Protein AF-A0A926GZ72-F1 (afdb_monomer)

Foldseek 3Di:
DVVLLVVVVPPPVPPDDDDDDDDDDDDDPDDPVLVVLVVVVVVVLVNQLSVQQPPVQLVVCVVVVVPVSNVVSSVVSNPDDCLVVCLVVQVVVVHHSDNNVVCVPDPVNVVVVVVCVVPPDPDDPPDPPD

pLDDT: mean 90.43, std 12.2, range [41.97, 98.69]

Secondary structure (DSSP, 8-state):
-HHHHHHHHS--SSSPPPPPP------SSS-HHHHHHHHHHHHHHHHHHHHT--HHHHHHHHHHT-HHHHHHHHHHHHHS--HHHHHHHHHHTTS-SSHHHHHHH-HHHHHHHHHHHHSPPP--------

Structu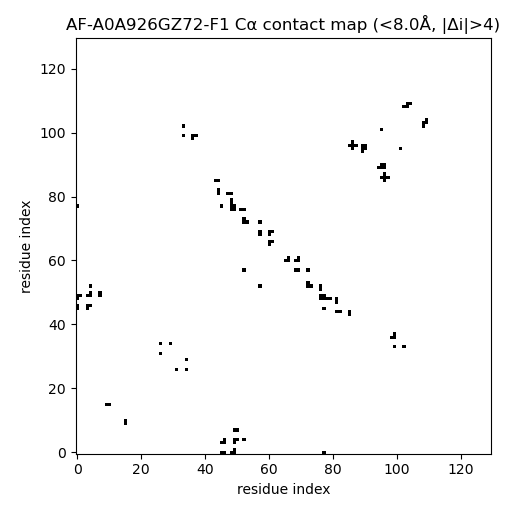re (mmCIF, N/CA/C/O backbone):
data_AF-A0A926GZ72-F1
#
_entry.id   AF-A0A926GZ72-F1
#
loop_
_atom_site.group_PDB
_atom_site.id
_atom_site.type_symbol
_atom_site.label_atom_id
_atom_site.label_alt_id
_atom_site.label_comp_id
_atom_site.label_asym_id
_atom_site.label_entity_id
_atom_site.label_seq_id
_atom_site.pdbx_PDB_ins_code
_atom_site.Cartn_x
_atom_site.Cartn_y
_atom_site.Cartn_z
_atom_site.occupancy
_atom_site.B_iso_or_equiv
_atom_site.auth_seq_id
_atom_site.auth_comp_id
_atom_site.auth_asym_id
_atom_site.auth_atom_id
_atom_site.pdbx_PDB_model_num
ATOM 1 N N . PHE A 1 1 ? -0.583 4.687 5.246 1.00 97.06 1 PHE A N 1
ATOM 2 C CA . PHE A 1 1 ? -1.390 3.844 6.151 1.00 97.06 1 PHE A CA 1
ATOM 3 C C . PHE A 1 1 ? -2.498 4.659 6.804 1.00 97.06 1 PHE A C 1
ATOM 5 O O . PHE A 1 1 ? -3.635 4.430 6.434 1.00 97.06 1 PHE A O 1
ATOM 12 N N . LEU A 1 2 ? -2.202 5.647 7.664 1.00 96.94 2 LEU A N 1
ATOM 13 C CA . LEU A 1 2 ? -3.239 6.418 8.380 1.00 96.94 2 LEU A CA 1
ATOM 14 C C . LEU A 1 2 ? -4.268 7.094 7.454 1.00 96.94 2 LEU A C 1
ATOM 16 O O . LEU A 1 2 ? -5.455 7.030 7.725 1.00 96.94 2 LEU A O 1
ATOM 20 N N . ILE A 1 3 ? -3.845 7.627 6.301 1.00 94.94 3 ILE A N 1
ATOM 21 C CA . ILE A 1 3 ? -4.784 8.139 5.284 1.00 94.94 3 ILE A CA 1
ATOM 22 C C . ILE A 1 3 ? -5.770 7.046 4.838 1.00 94.94 3 ILE A C 1
ATOM 24 O O . ILE A 1 3 ? -6.971 7.272 4.796 1.00 94.94 3 ILE A O 1
ATOM 28 N N . PHE A 1 4 ? -5.284 5.836 4.547 1.00 95.44 4 PHE A N 1
ATOM 29 C CA . PHE A 1 4 ? -6.152 4.714 4.183 1.00 95.44 4 PHE A CA 1
ATOM 30 C C . PHE A 1 4 ? -7.015 4.224 5.346 1.00 95.44 4 PHE A C 1
ATOM 32 O O . PHE A 1 4 ? -8.134 3.789 5.102 1.00 95.44 4 PHE A O 1
ATOM 39 N N . HIS A 1 5 ? -6.528 4.307 6.587 1.00 95.00 5 HIS A N 1
ATOM 40 C CA . HIS A 1 5 ? -7.335 4.013 7.769 1.00 95.00 5 HIS A CA 1
ATOM 41 C C . HIS A 1 5 ? -8.578 4.910 7.809 1.00 95.00 5 HIS A C 1
ATOM 43 O O . HIS A 1 5 ? -9.686 4.384 7.877 1.00 95.00 5 HIS A O 1
ATOM 49 N N . GLU A 1 6 ? -8.406 6.224 7.639 1.00 92.56 6 GLU A N 1
ATOM 50 C CA . GLU A 1 6 ? -9.527 7.170 7.592 1.00 92.56 6 GLU A CA 1
ATOM 51 C C . GLU A 1 6 ? -10.431 6.955 6.379 1.00 92.56 6 GLU A C 1
ATOM 53 O O . GLU A 1 6 ? -11.650 6.944 6.519 1.00 92.56 6 GLU A O 1
ATOM 58 N N . LEU A 1 7 ? -9.861 6.721 5.191 1.00 90.94 7 LEU A N 1
ATOM 59 C CA . LEU A 1 7 ? -10.657 6.453 3.989 1.00 90.94 7 LEU A CA 1
ATOM 60 C C . LEU A 1 7 ? -11.547 5.216 4.150 1.00 90.94 7 LEU A C 1
ATOM 62 O O . LEU A 1 7 ? -12.682 5.223 3.689 1.00 90.94 7 LEU A O 1
ATOM 66 N N . ILE A 1 8 ? -11.052 4.164 4.808 1.00 89.62 8 ILE A N 1
ATOM 67 C CA . ILE A 1 8 ? -11.845 2.961 5.080 1.00 89.62 8 ILE A CA 1
ATOM 68 C C . ILE A 1 8 ? -12.866 3.222 6.195 1.00 89.62 8 ILE A C 1
ATOM 70 O O . ILE A 1 8 ? -13.987 2.735 6.109 1.00 89.62 8 ILE A O 1
ATOM 74 N N . ASN A 1 9 ? -12.502 3.989 7.226 1.00 86.06 9 ASN A N 1
ATOM 75 C CA . ASN A 1 9 ? -13.393 4.320 8.339 1.00 86.06 9 ASN A CA 1
ATOM 76 C C . ASN A 1 9 ? -14.570 5.212 7.904 1.00 86.06 9 ASN A C 1
ATOM 78 O O . ASN A 1 9 ? -15.699 5.017 8.343 1.00 86.06 9 ASN A O 1
ATOM 82 N N . GLY A 1 10 ? -14.310 6.171 7.013 1.00 77.50 10 GLY A N 1
ATOM 83 C CA . GLY A 1 10 ? -15.318 7.070 6.456 1.00 77.50 10 GLY A CA 1
ATOM 84 C C . GLY A 1 10 ? -16.181 6.440 5.362 1.00 77.50 10 GLY A C 1
ATOM 85 O O . GLY A 1 10 ? -17.197 7.020 4.989 1.00 77.50 10 GLY A O 1
ATOM 86 N N . TYR A 1 11 ? -15.807 5.266 4.844 1.00 74.75 11 TYR A N 1
ATOM 87 C CA . TYR A 1 11 ? -16.583 4.564 3.828 1.00 74.75 11 TYR A CA 1
ATOM 88 C C . TYR A 1 11 ? -17.632 3.656 4.484 1.00 74.75 11 TYR A C 1
ATOM 90 O O . TYR A 1 11 ? -17.395 2.480 4.743 1.00 74.75 11 TYR A O 1
ATOM 98 N N . ASP A 1 12 ? -18.828 4.192 4.724 1.00 66.44 12 ASP A N 1
ATOM 99 C CA . ASP A 1 12 ? -19.982 3.424 5.219 1.00 66.44 12 ASP A CA 1
ATOM 100 C C . ASP A 1 12 ? -20.751 2.683 4.100 1.00 66.44 12 ASP A C 1
ATOM 102 O O . ASP A 1 12 ? -21.777 2.045 4.354 1.00 66.44 12 ASP A O 1
ATOM 106 N N . GLY A 1 13 ? -20.281 2.798 2.849 1.00 60.72 13 GLY A N 1
ATOM 107 C CA . GLY A 1 13 ? -20.906 2.238 1.647 1.00 60.72 13 GLY A CA 1
ATOM 108 C C . GLY A 1 13 ? -22.268 2.846 1.282 1.00 60.72 13 GLY A C 1
ATOM 109 O O . GLY A 1 13 ? -22.918 2.343 0.367 1.00 60.72 13 GLY A O 1
ATOM 110 N N . LYS A 1 14 ? -22.723 3.892 1.989 1.00 59.25 14 LYS A N 1
ATOM 111 C CA . LYS A 1 14 ? -24.084 4.450 1.878 1.00 59.25 14 LYS A CA 1
ATOM 112 C C . LYS A 1 14 ? -24.119 5.966 1.697 1.00 59.25 14 LYS A C 1
ATOM 114 O O . LYS A 1 14 ? -24.989 6.456 0.985 1.00 59.25 14 LYS A O 1
ATOM 119 N N . THR A 1 15 ? -23.218 6.701 2.340 1.00 58.19 15 THR A N 1
ATOM 120 C CA . THR A 1 15 ? -23.209 8.172 2.385 1.00 58.19 15 THR A CA 1
ATOM 121 C C . THR A 1 15 ? -21.915 8.783 1.855 1.00 58.19 15 THR A C 1
ATOM 123 O O . THR A 1 15 ? -21.919 9.934 1.418 1.00 58.19 15 THR A O 1
ATOM 126 N N . ALA A 1 16 ? -20.818 8.024 1.832 1.00 63.50 16 ALA A N 1
ATOM 127 C CA . ALA A 1 16 ? -19.545 8.506 1.312 1.00 63.50 16 ALA A CA 1
ATOM 128 C C . ALA A 1 16 ? -19.566 8.644 -0.221 1.00 63.50 16 ALA A C 1
ATOM 130 O O . ALA A 1 16 ? -19.829 7.682 -0.948 1.00 63.50 16 ALA A O 1
ATOM 131 N N . ALA A 1 17 ? -19.239 9.838 -0.723 1.00 69.69 17 ALA A N 1
ATOM 132 C CA . ALA A 1 17 ? -19.002 10.051 -2.147 1.00 69.69 17 ALA A CA 1
ATOM 133 C C . ALA A 1 17 ? -17.813 9.192 -2.631 1.00 69.69 17 ALA A C 1
ATOM 135 O O . ALA A 1 17 ? -16.861 8.982 -1.871 1.00 69.69 17 ALA A O 1
ATOM 136 N N . PRO A 1 18 ? -17.828 8.699 -3.884 1.00 76.75 18 PRO A N 1
ATOM 137 C CA . PRO A 1 18 ? -16.722 7.915 -4.418 1.00 76.75 18 PRO A CA 1
ATOM 138 C C . PRO A 1 18 ? -15.433 8.747 -4.433 1.00 76.75 18 PRO A C 1
ATOM 140 O O . PRO A 1 18 ? -15.350 9.783 -5.091 1.00 76.75 18 PRO A O 1
ATOM 143 N N . VAL A 1 19 ? -14.419 8.281 -3.701 1.00 85.25 19 VAL A N 1
ATOM 144 C CA . VAL A 1 19 ? -13.091 8.903 -3.662 1.00 85.25 19 VAL A CA 1
ATOM 145 C C . VAL A 1 19 ? -12.298 8.465 -4.891 1.00 85.25 19 VAL A C 1
ATOM 147 O O . VAL A 1 19 ? -12.154 7.271 -5.155 1.00 85.25 19 VAL A O 1
ATOM 150 N N . ALA A 1 20 ? -11.762 9.429 -5.639 1.00 89.12 20 ALA A N 1
ATOM 151 C CA . ALA A 1 20 ? -10.856 9.150 -6.746 1.00 89.12 20 ALA A CA 1
ATOM 152 C C . ALA A 1 20 ? -9.426 8.922 -6.230 1.00 89.12 20 ALA A C 1
ATOM 154 O O . ALA A 1 20 ? -8.879 9.754 -5.507 1.00 89.12 20 ALA A O 1
ATOM 155 N N . TYR A 1 21 ? -8.805 7.813 -6.637 1.00 90.25 21 TYR A N 1
ATOM 156 C CA . TYR A 1 21 ? -7.408 7.506 -6.326 1.00 90.25 21 TYR A CA 1
ATOM 157 C C . TYR A 1 21 ? -6.514 7.868 -7.513 1.00 90.25 21 TYR A C 1
ATOM 159 O O . TYR A 1 21 ? -6.694 7.337 -8.609 1.00 90.25 21 TYR A O 1
ATOM 167 N N . MET A 1 22 ? -5.542 8.756 -7.297 1.00 94.88 22 MET A N 1
ATOM 168 C CA . MET A 1 22 ? -4.604 9.213 -8.326 1.00 94.88 22 MET A CA 1
ATOM 169 C C . MET A 1 22 ? -3.173 9.230 -7.784 1.00 94.88 22 MET A C 1
ATOM 171 O O . MET A 1 22 ? -2.953 9.478 -6.598 1.00 94.88 22 MET A O 1
ATOM 175 N N . LEU A 1 23 ? -2.202 8.967 -8.661 1.00 94.88 23 LEU A N 1
ATOM 176 C CA . LEU A 1 23 ? -0.783 9.189 -8.393 1.00 94.88 23 LEU A CA 1
ATOM 177 C C . LEU A 1 23 ? -0.346 10.444 -9.143 1.00 94.88 23 LEU A C 1
ATOM 179 O O . LEU A 1 23 ? -0.360 10.459 -10.372 1.00 94.88 23 LEU A O 1
ATOM 183 N N . ASP A 1 24 ? 0.049 11.468 -8.395 1.00 95.50 24 ASP A N 1
ATOM 184 C CA . ASP A 1 24 ? 0.631 12.695 -8.930 1.00 95.50 24 ASP A CA 1
ATOM 185 C C . ASP A 1 24 ? 2.099 12.768 -8.495 1.00 95.50 24 ASP A C 1
ATOM 187 O O . ASP A 1 24 ? 2.424 13.140 -7.366 1.00 95.50 24 ASP A O 1
ATOM 191 N N . GLN A 1 25 ? 2.985 12.258 -9.353 1.00 93.69 25 GLN A N 1
ATOM 192 C CA . GLN A 1 25 ? 4.410 12.112 -9.065 1.00 93.69 25 GLN A CA 1
ATOM 193 C C . GLN A 1 25 ? 5.252 12.474 -10.287 1.00 93.69 25 GLN A C 1
ATOM 195 O O . GLN A 1 25 ? 5.000 12.004 -11.400 1.00 93.69 25 GLN A O 1
ATOM 200 N N . ALA A 1 26 ? 6.317 13.240 -10.056 1.00 93.12 26 ALA A N 1
ATOM 201 C CA . ALA A 1 26 ? 7.340 13.534 -11.049 1.00 93.12 26 ALA A CA 1
ATOM 202 C C . ALA A 1 26 ? 8.643 12.804 -10.695 1.00 93.12 26 ALA A C 1
ATOM 204 O O . ALA A 1 26 ? 9.296 13.118 -9.704 1.00 93.12 26 ALA A O 1
ATOM 205 N N . HIS A 1 27 ? 9.034 11.840 -11.531 1.00 91.19 27 HIS A N 1
ATOM 206 C CA . HIS A 1 27 ? 10.309 11.130 -11.409 1.00 91.19 27 HIS A CA 1
ATOM 207 C C . HIS A 1 27 ? 11.353 11.826 -12.287 1.00 91.19 27 HIS A C 1
ATOM 209 O O . HIS A 1 27 ? 11.274 11.765 -13.521 1.00 91.19 27 HIS A O 1
ATOM 215 N N . VAL A 1 28 ? 12.275 12.544 -11.640 1.00 89.19 28 VAL A N 1
ATOM 216 C CA . VAL A 1 28 ? 13.263 13.408 -12.308 1.00 89.19 28 VAL A CA 1
ATOM 217 C C . VAL A 1 28 ? 14.591 12.684 -12.506 1.00 89.19 28 VAL A C 1
ATOM 219 O O . VAL A 1 28 ? 15.184 12.799 -13.576 1.00 89.19 28 VAL A O 1
ATOM 222 N N . ILE A 1 29 ? 15.044 11.936 -11.497 1.00 89.50 29 ILE A N 1
ATOM 223 C CA . ILE A 1 29 ? 16.352 11.266 -11.498 1.00 89.50 29 ILE A CA 1
ATOM 224 C C . ILE A 1 29 ? 16.182 9.764 -11.748 1.00 89.50 29 ILE A C 1
ATOM 226 O O . ILE A 1 29 ? 16.934 9.157 -12.508 1.00 89.50 29 ILE A O 1
ATOM 230 N N . GLU A 1 30 ? 15.182 9.153 -11.120 1.00 88.56 30 GLU A N 1
ATOM 231 C CA . GLU A 1 30 ? 14.941 7.717 -11.143 1.00 88.56 30 GLU A CA 1
ATOM 232 C C . GLU A 1 30 ? 14.286 7.253 -12.449 1.00 88.56 30 GLU A C 1
ATOM 234 O O . GLU A 1 30 ? 13.628 8.010 -13.172 1.00 88.56 30 GLU A O 1
ATOM 239 N N . ASN A 1 31 ? 14.386 5.949 -12.733 1.00 90.38 31 ASN A N 1
ATOM 240 C CA . ASN A 1 31 ? 13.610 5.365 -13.818 1.00 90.38 31 ASN A CA 1
ATOM 241 C C . ASN A 1 31 ? 12.107 5.517 -13.535 1.00 90.38 31 ASN A C 1
ATOM 243 O O . ASN A 1 31 ? 11.577 4.936 -12.589 1.00 90.38 31 ASN A O 1
ATOM 247 N N . LYS A 1 32 ? 11.417 6.254 -14.411 1.00 90.94 32 LYS A N 1
ATOM 248 C CA . LYS A 1 32 ? 10.012 6.643 -14.230 1.00 90.94 32 LYS A CA 1
ATOM 249 C C . LYS A 1 32 ? 9.064 5.464 -14.001 1.00 90.94 32 LYS A C 1
ATOM 251 O O . LYS A 1 32 ? 8.119 5.603 -13.234 1.00 90.94 32 LYS A O 1
ATOM 256 N N . ILE A 1 33 ? 9.282 4.332 -14.675 1.00 91.94 33 ILE A N 1
ATOM 257 C CA . ILE A 1 33 ? 8.385 3.173 -14.566 1.00 91.94 33 ILE A CA 1
ATOM 258 C C . ILE A 1 33 ? 8.714 2.358 -13.316 1.00 91.94 33 ILE A C 1
ATOM 260 O O . ILE A 1 33 ? 7.796 1.986 -12.596 1.00 91.94 33 ILE A O 1
ATOM 264 N N . GLU A 1 34 ? 9.995 2.133 -13.010 1.00 94.38 34 GLU A N 1
ATOM 265 C CA . GLU A 1 34 ? 10.388 1.425 -11.779 1.00 94.38 34 GLU A CA 1
ATOM 266 C C . GLU A 1 34 ? 9.906 2.174 -10.534 1.00 94.38 34 GLU A C 1
ATOM 268 O O . GLU A 1 34 ? 9.326 1.569 -9.632 1.00 94.38 34 GLU A O 1
ATOM 273 N N . ALA A 1 35 ? 10.072 3.498 -10.519 1.00 95.50 35 ALA A N 1
ATOM 274 C CA . ALA A 1 35 ? 9.588 4.340 -9.435 1.00 95.50 35 ALA A CA 1
ATOM 275 C C . ALA A 1 35 ? 8.052 4.307 -9.329 1.00 95.50 35 ALA A C 1
ATOM 277 O O . ALA A 1 35 ? 7.516 4.131 -8.237 1.00 95.50 35 ALA A O 1
ATOM 278 N N . MET A 1 36 ? 7.336 4.352 -10.459 1.00 96.88 36 MET A N 1
ATOM 279 C CA . MET A 1 36 ? 5.875 4.219 -10.476 1.00 96.88 36 MET A CA 1
ATOM 280 C C . MET A 1 36 ? 5.397 2.850 -9.964 1.00 96.88 36 MET A C 1
ATOM 282 O O . MET A 1 36 ? 4.438 2.783 -9.196 1.00 96.88 36 MET A O 1
ATOM 286 N N . ILE A 1 37 ? 6.070 1.756 -10.343 1.00 96.56 37 ILE A N 1
ATOM 287 C CA . ILE A 1 37 ? 5.774 0.410 -9.829 1.00 96.56 37 ILE A CA 1
ATOM 288 C C . ILE A 1 37 ? 5.913 0.407 -8.305 1.00 96.56 37 ILE A C 1
ATOM 290 O O . ILE A 1 37 ? 4.980 0.004 -7.612 1.00 96.56 37 ILE A O 1
ATOM 294 N N . LEU A 1 38 ? 7.031 0.910 -7.773 1.00 97.06 38 LEU A N 1
ATOM 295 C CA . LEU A 1 38 ? 7.250 1.000 -6.328 1.00 97.06 38 LEU A CA 1
ATOM 296 C C . LEU A 1 38 ? 6.171 1.837 -5.626 1.00 97.06 38 LEU A C 1
ATOM 298 O O . LEU A 1 38 ? 5.673 1.428 -4.577 1.00 97.06 38 LEU A O 1
ATOM 302 N N . SER A 1 39 ? 5.747 2.958 -6.213 1.00 97.56 39 SER A N 1
ATOM 303 C CA . SER A 1 39 ? 4.649 3.773 -5.683 1.00 97.56 39 SER A CA 1
ATOM 304 C C . SER A 1 39 ? 3.337 2.995 -5.586 1.00 97.56 39 SER A C 1
ATOM 306 O O . SER A 1 39 ? 2.698 3.005 -4.533 1.00 97.56 39 SER A O 1
ATOM 308 N N . VAL A 1 40 ? 2.954 2.261 -6.636 1.00 97.00 40 VAL A N 1
ATOM 309 C CA . VAL A 1 40 ? 1.749 1.414 -6.620 1.00 97.00 40 VAL A CA 1
ATOM 310 C C . VAL A 1 40 ? 1.862 0.317 -5.558 1.00 97.00 40 VAL A C 1
ATOM 312 O O . VAL A 1 40 ? 0.916 0.102 -4.798 1.00 97.00 40 VAL A O 1
ATOM 315 N N . LEU A 1 41 ? 3.019 -0.346 -5.450 1.00 97.69 41 LEU A N 1
ATOM 316 C CA . LEU A 1 41 ? 3.259 -1.381 -4.437 1.00 97.69 41 LEU A CA 1
ATOM 317 C C . LEU A 1 41 ? 3.144 -0.824 -3.008 1.00 97.69 41 LEU A C 1
ATOM 319 O O . LEU A 1 41 ? 2.530 -1.457 -2.143 1.00 97.69 41 LEU A O 1
ATOM 323 N N . ASN A 1 42 ? 3.675 0.375 -2.763 1.00 97.88 42 ASN A N 1
ATOM 324 C CA . ASN A 1 42 ? 3.596 1.052 -1.469 1.00 97.88 42 ASN A CA 1
ATOM 325 C C . ASN A 1 42 ? 2.159 1.454 -1.119 1.00 97.88 42 ASN A C 1
ATOM 327 O O . ASN A 1 42 ? 1.728 1.273 0.021 1.00 97.88 42 ASN A O 1
ATOM 331 N N . VAL A 1 43 ? 1.397 1.950 -2.098 1.00 97.56 43 VAL A N 1
ATOM 332 C CA . VAL A 1 43 ? -0.027 2.271 -1.933 1.00 97.56 43 VAL A CA 1
ATOM 333 C C . VAL A 1 43 ? -0.831 1.020 -1.579 1.00 97.56 43 VAL A C 1
ATOM 335 O O . VAL A 1 43 ? -1.562 1.028 -0.589 1.00 97.56 43 VAL A O 1
ATOM 338 N N . GLN A 1 44 ? -0.643 -0.077 -2.319 1.00 97.19 44 GLN A N 1
ATOM 339 C CA . GLN A 1 44 ? -1.300 -1.357 -2.037 1.00 97.19 44 GLN A CA 1
ATOM 340 C C . GLN A 1 44 ? -0.935 -1.895 -0.649 1.00 97.19 44 GLN A C 1
ATOM 342 O O . GLN A 1 44 ? -1.813 -2.333 0.088 1.00 97.19 44 GLN A O 1
ATOM 347 N N . THR A 1 45 ? 0.339 -1.803 -0.259 1.00 98.44 45 THR A N 1
ATOM 348 C CA . THR A 1 45 ? 0.817 -2.190 1.079 1.00 98.44 45 THR A CA 1
ATOM 349 C C . THR A 1 45 ? 0.142 -1.366 2.170 1.00 98.44 45 THR A C 1
ATOM 351 O O . THR A 1 45 ? -0.348 -1.912 3.156 1.00 98.44 45 THR A O 1
ATOM 354 N N . ALA A 1 46 ? 0.082 -0.045 2.000 1.00 98.25 46 ALA A N 1
ATOM 355 C CA . ALA A 1 46 ? -0.550 0.846 2.961 1.00 98.25 46 ALA A CA 1
ATOM 356 C C . ALA A 1 46 ? -2.060 0.597 3.090 1.00 98.25 46 ALA A C 1
ATOM 358 O O . ALA A 1 46 ? -2.582 0.682 4.202 1.00 98.25 46 ALA A O 1
ATOM 359 N N . TYR A 1 47 ? -2.735 0.300 1.978 1.00 97.31 47 TYR A N 1
ATOM 360 C CA . TYR A 1 47 ? -4.152 -0.049 1.951 1.00 97.31 47 TYR A CA 1
ATOM 361 C C . TYR A 1 47 ? -4.416 -1.404 2.619 1.00 97.31 47 TYR A C 1
ATOM 363 O O . TYR A 1 47 ? -5.256 -1.487 3.510 1.00 97.31 4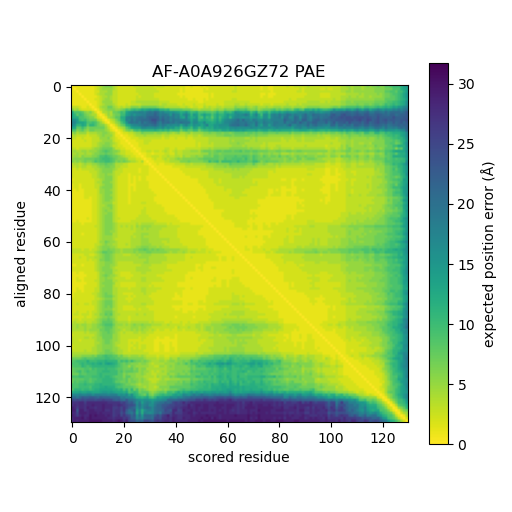7 TYR A O 1
ATOM 371 N N . ALA A 1 48 ? -3.647 -2.439 2.273 1.00 97.75 48 ALA A N 1
ATOM 372 C CA . ALA A 1 48 ? -3.773 -3.769 2.865 1.00 97.75 48 ALA A CA 1
ATOM 373 C C . ALA A 1 48 ? -3.535 -3.751 4.379 1.00 97.75 48 ALA A C 1
ATOM 375 O O . ALA A 1 48 ? -4.346 -4.283 5.128 1.00 97.75 48 ALA A O 1
ATOM 376 N N . LYS A 1 49 ? -2.493 -3.056 4.852 1.00 98.50 49 LYS A N 1
ATOM 377 C CA . LYS A 1 49 ? -2.270 -2.847 6.292 1.00 98.50 49 LYS A CA 1
ATOM 378 C C . LYS A 1 49 ? -3.458 -2.160 6.953 1.00 98.50 49 LYS A C 1
ATOM 380 O O . LYS A 1 49 ? -3.894 -2.570 8.021 1.00 98.50 49 LYS A O 1
ATOM 385 N N . ALA A 1 50 ? -4.016 -1.129 6.315 1.00 97.56 50 ALA A N 1
ATOM 386 C CA . ALA A 1 50 ? -5.186 -0.447 6.852 1.00 97.56 50 ALA A CA 1
ATOM 387 C C . ALA A 1 50 ? -6.388 -1.393 6.943 1.00 97.56 50 ALA A C 1
ATOM 389 O O . ALA A 1 50 ? -7.113 -1.326 7.927 1.00 97.56 50 ALA A O 1
ATOM 390 N N . LEU A 1 51 ? -6.584 -2.312 5.990 1.00 96.25 51 LEU A N 1
ATOM 391 C CA . LEU A 1 51 ? -7.633 -3.338 6.054 1.00 96.25 51 LEU A CA 1
ATOM 392 C C . LEU A 1 51 ? -7.489 -4.296 7.250 1.00 96.25 51 LEU A C 1
ATOM 394 O O . LEU A 1 51 ? -8.512 -4.804 7.694 1.00 96.25 51 LEU A O 1
ATOM 398 N N . LEU A 1 52 ? -6.300 -4.466 7.836 1.00 97.50 52 LEU A N 1
ATOM 399 C CA . LEU A 1 52 ? -6.074 -5.356 8.987 1.00 97.50 52 LEU A CA 1
ATOM 400 C C . LEU A 1 52 ? -6.488 -4.781 10.351 1.00 97.50 52 LEU A C 1
ATOM 402 O O . LEU A 1 52 ? -6.536 -5.521 11.325 1.00 97.50 52 LEU A O 1
ATOM 406 N N . VAL A 1 53 ? -6.767 -3.480 10.452 1.00 97.69 53 VAL A N 1
ATOM 407 C CA . VAL A 1 53 ? -7.120 -2.842 11.734 1.00 97.69 53 VAL A CA 1
ATOM 408 C C . VAL A 1 53 ? -8.398 -3.467 12.322 1.00 97.69 53 VAL A C 1
ATOM 410 O O . VAL A 1 53 ? -9.424 -3.529 11.651 1.00 97.69 53 VAL A O 1
ATOM 413 N N . ASP A 1 54 ? -8.421 -3.879 13.586 1.00 96.50 54 ASP A N 1
ATOM 414 C CA . ASP A 1 54 ? -9.694 -4.237 14.226 1.00 96.50 54 ASP A CA 1
ATOM 415 C C . ASP A 1 54 ? -10.433 -2.956 14.647 1.00 96.50 54 ASP A C 1
ATOM 417 O O . ASP A 1 54 ? -10.084 -2.301 15.628 1.00 96.50 54 ASP A O 1
ATOM 421 N N . ARG A 1 55 ? -11.452 -2.564 13.873 1.00 94.25 55 ARG A N 1
ATOM 422 C CA . ARG A 1 55 ? -12.206 -1.318 14.105 1.00 94.25 55 ARG A CA 1
ATOM 423 C C . ARG A 1 55 ? -13.095 -1.410 15.337 1.00 94.25 55 ARG A C 1
ATOM 425 O O . ARG A 1 55 ? -13.340 -0.390 15.977 1.00 94.25 55 ARG A O 1
ATOM 432 N N . ALA A 1 56 ? -13.603 -2.602 15.643 1.00 95.19 56 ALA A N 1
ATOM 433 C CA . ALA A 1 56 ? -14.463 -2.794 16.798 1.00 95.19 56 ALA A CA 1
ATOM 434 C C . ALA A 1 56 ? -13.635 -2.645 18.077 1.00 95.19 56 ALA A C 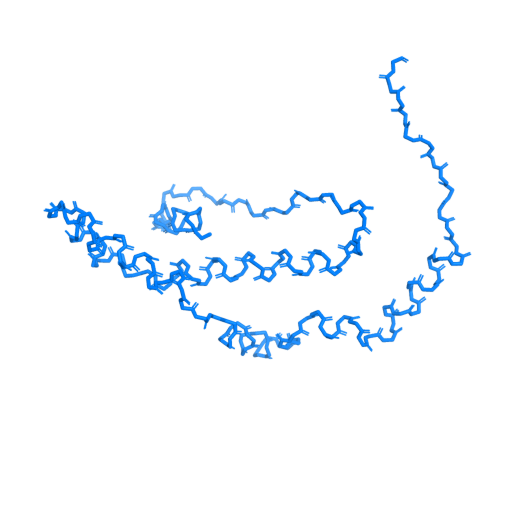1
ATOM 436 O O . ALA A 1 56 ? -13.990 -1.837 18.934 1.00 95.19 56 ALA A O 1
ATOM 437 N N . ALA A 1 57 ? -12.487 -3.325 18.151 1.00 97.44 57 ALA A N 1
ATOM 438 C CA . ALA A 1 57 ? -11.563 -3.197 19.274 1.00 97.44 57 ALA A CA 1
ATOM 439 C C . ALA A 1 57 ? -10.984 -1.776 19.392 1.00 97.44 57 ALA A C 1
ATOM 441 O O . ALA A 1 57 ? -10.946 -1.215 20.486 1.00 97.44 57 ALA A O 1
ATOM 442 N N . LEU A 1 58 ? -10.623 -1.139 18.270 1.00 97.38 58 LEU A N 1
ATOM 443 C CA . LEU A 1 58 ? -10.150 0.249 18.277 1.00 97.38 58 LEU A CA 1
ATOM 444 C C . LEU A 1 58 ? -11.190 1.205 18.879 1.00 97.38 58 LEU A C 1
ATOM 446 O O . LEU A 1 58 ? -10.834 2.080 19.667 1.00 97.38 58 LEU A O 1
ATOM 450 N N . ARG A 1 59 ? -12.475 1.025 18.549 1.00 96.25 59 ARG A N 1
ATOM 451 C CA . ARG A 1 59 ? -13.560 1.851 19.093 1.00 96.25 59 ARG A CA 1
ATOM 452 C C . ARG A 1 59 ? -13.737 1.665 20.599 1.00 96.25 59 ARG A C 1
ATOM 454 O O . ARG A 1 59 ? -14.043 2.643 21.274 1.00 96.25 59 ARG A O 1
ATOM 461 N N . VAL A 1 60 ? -13.529 0.455 21.120 1.00 98.38 60 VAL A N 1
ATOM 462 C CA . VAL A 1 60 ? -13.562 0.189 22.568 1.00 98.38 60 VAL A CA 1
ATOM 463 C C . VAL A 1 60 ? -12.450 0.967 23.274 1.00 98.38 60 VAL A C 1
ATOM 465 O O . VAL A 1 60 ? -12.755 1.789 24.134 1.00 98.38 60 VAL A O 1
ATOM 468 N N . PHE A 1 61 ? -11.192 0.831 22.833 1.00 98.38 61 PHE A N 1
ATOM 469 C CA . PHE A 1 61 ? -10.071 1.578 23.422 1.00 98.38 61 PHE A CA 1
ATOM 470 C C . PHE A 1 61 ? -10.286 3.097 23.376 1.00 98.38 61 PHE A C 1
ATOM 472 O O . PHE A 1 61 ? -10.020 3.804 24.347 1.00 98.38 61 PHE A O 1
ATOM 479 N N . GLN A 1 62 ? -10.827 3.610 22.266 1.00 97.44 62 GLN A N 1
ATOM 480 C CA . GLN A 1 62 ? -11.157 5.031 22.127 1.00 97.44 62 GLN A CA 1
ATOM 481 C C . GLN A 1 62 ? -12.233 5.492 23.121 1.00 97.44 62 GLN A C 1
ATOM 483 O O . GLN A 1 62 ? -12.122 6.587 23.668 1.00 97.44 62 GLN A O 1
ATOM 488 N N . GLN A 1 63 ? -13.271 4.684 23.351 1.00 98.19 63 GLN A N 1
ATOM 489 C CA . GLN A 1 63 ? -14.358 5.009 24.281 1.00 98.19 63 GLN A CA 1
ATOM 490 C C . GLN A 1 63 ? -13.915 4.957 25.746 1.00 98.19 63 GLN A C 1
ATOM 492 O O . GLN A 1 63 ? -14.396 5.746 26.555 1.00 98.19 63 GLN A O 1
ATOM 497 N N . GLU A 1 64 ? -12.987 4.062 26.074 1.00 98.31 64 GLU A N 1
ATOM 498 C CA . GLU A 1 64 ? -12.426 3.909 27.420 1.00 98.31 64 GLU A CA 1
ATOM 499 C C . GLU A 1 64 ? -11.312 4.924 27.726 1.00 98.31 64 GLU A C 1
ATOM 501 O O . GLU A 1 64 ? -10.896 5.064 28.875 1.00 98.31 64 GLU A O 1
ATOM 506 N N . GLY A 1 65 ? -10.836 5.659 26.716 1.00 98.19 65 GLY A N 1
ATOM 507 C CA . GLY A 1 65 ? -9.707 6.578 26.856 1.00 98.19 65 GLY A CA 1
ATOM 508 C C . GLY A 1 65 ? -8.350 5.873 26.955 1.00 98.19 65 GLY A C 1
ATOM 509 O O . GLY A 1 65 ? -7.376 6.490 27.389 1.00 98.19 65 GLY A O 1
ATOM 510 N N . ASP A 1 66 ? -8.259 4.605 26.539 1.00 98.50 66 ASP A N 1
ATOM 511 C CA . ASP A 1 66 ? -7.002 3.859 26.487 1.00 98.50 66 ASP A CA 1
ATOM 512 C C . ASP A 1 66 ? -6.192 4.236 25.236 1.00 98.50 66 ASP A C 1
ATOM 514 O O . ASP A 1 66 ? -6.266 3.624 24.165 1.00 98.50 66 ASP A O 1
ATOM 518 N N . ILE A 1 67 ? -5.389 5.287 25.387 1.00 98.19 67 ILE A N 1
ATOM 519 C CA . ILE A 1 67 ? -4.534 5.826 24.325 1.00 98.19 67 ILE A CA 1
ATOM 520 C C . ILE A 1 67 ? -3.477 4.802 23.887 1.00 98.19 67 ILE A C 1
ATOM 522 O O . ILE A 1 67 ? -3.167 4.702 22.696 1.00 98.19 67 ILE A O 1
ATOM 526 N N . LEU A 1 68 ? -2.902 4.052 24.834 1.00 98.50 68 LEU A N 1
ATOM 527 C CA . LEU A 1 68 ? -1.817 3.118 24.539 1.00 98.50 68 LEU A CA 1
ATOM 528 C C . LEU A 1 68 ? -2.346 1.855 23.857 1.00 98.50 68 LEU A C 1
ATOM 530 O O . LEU A 1 68 ? -1.721 1.407 22.896 1.00 98.50 68 LEU A O 1
ATOM 534 N N . GLY A 1 69 ? -3.506 1.343 24.278 1.00 98.50 69 GLY A N 1
ATOM 535 C CA . GLY A 1 69 ? -4.195 0.235 23.614 1.00 98.50 69 GLY A CA 1
ATOM 536 C C . GLY A 1 69 ? -4.575 0.572 22.172 1.00 98.50 69 GLY A C 1
ATOM 537 O O . GLY A 1 69 ? -4.246 -0.173 21.247 1.00 98.50 69 GLY A O 1
ATOM 538 N N . ALA A 1 70 ? -5.159 1.755 21.944 1.00 98.31 70 ALA A N 1
ATOM 539 C CA . ALA A 1 70 ? -5.475 2.227 20.596 1.00 98.31 70 ALA A CA 1
ATOM 540 C C . ALA A 1 70 ? -4.220 2.374 19.711 1.00 98.31 70 ALA A C 1
ATOM 542 O O . ALA A 1 70 ? -4.224 1.959 18.548 1.00 98.31 70 ALA A O 1
ATOM 543 N N . HIS A 1 71 ? -3.129 2.939 20.249 1.00 98.19 71 HIS A N 1
ATOM 544 C CA . HIS A 1 71 ? -1.867 3.070 19.515 1.00 98.19 71 HIS A CA 1
ATOM 545 C C . HIS A 1 71 ? -1.242 1.707 19.190 1.00 98.19 71 HIS A C 1
ATOM 547 O O . HIS A 1 71 ? -0.786 1.511 18.061 1.00 98.19 71 HIS A O 1
ATOM 553 N N . ALA A 1 72 ? -1.225 0.775 20.147 1.00 98.56 72 ALA A N 1
ATOM 554 C CA . ALA A 1 72 ? -0.683 -0.568 19.957 1.00 98.56 72 ALA A CA 1
ATOM 555 C C . ALA A 1 72 ? -1.432 -1.319 18.847 1.00 98.56 72 ALA A C 1
ATOM 557 O O . ALA A 1 72 ? -0.806 -1.805 17.912 1.00 98.56 72 ALA A O 1
ATOM 558 N N . LEU A 1 73 ? -2.767 -1.288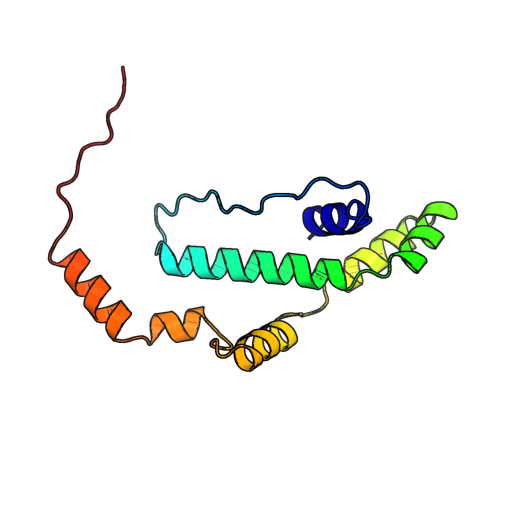 18.853 1.00 98.50 73 LEU A N 1
ATOM 559 C CA . LEU A 1 73 ? -3.581 -1.938 17.822 1.00 98.50 73 LEU A CA 1
ATOM 560 C C . LEU A 1 73 ? -3.283 -1.398 16.413 1.00 98.50 73 LEU A C 1
ATOM 562 O O . LEU A 1 73 ? -3.118 -2.162 15.458 1.00 98.50 73 LEU A O 1
ATOM 566 N N . LEU A 1 74 ? -3.191 -0.073 16.258 1.00 98.38 74 LEU A N 1
ATOM 567 C CA . LEU A 1 74 ? -2.832 0.532 14.970 1.00 98.38 74 LEU A CA 1
ATOM 568 C C . LEU A 1 74 ? -1.399 0.178 14.550 1.00 98.38 74 LEU A C 1
ATOM 570 O O . LEU A 1 74 ? -1.136 0.008 13.355 1.00 98.38 74 LEU A O 1
ATOM 574 N N . ARG A 1 75 ? -0.479 0.073 15.516 1.00 98.56 75 ARG A N 1
ATOM 575 C CA . ARG A 1 75 ? 0.912 -0.323 15.291 1.00 98.56 75 ARG A CA 1
ATOM 576 C C . ARG A 1 75 ? 1.004 -1.759 14.784 1.00 98.56 75 ARG A C 1
ATOM 578 O O . ARG A 1 75 ? 1.666 -1.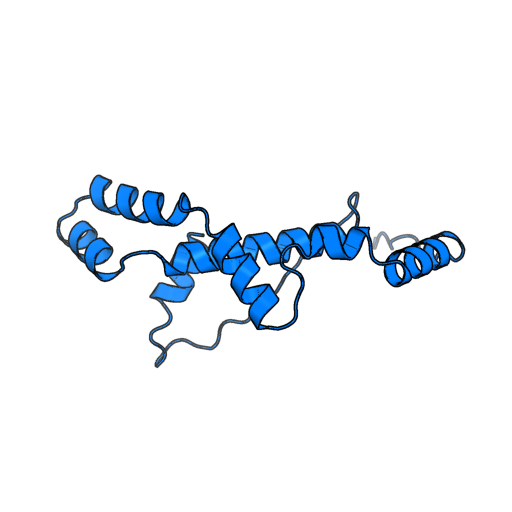963 13.772 1.00 98.56 75 ARG A O 1
ATOM 585 N N . ASP A 1 76 ? 0.288 -2.697 15.394 1.00 98.56 76 ASP A N 1
ATOM 586 C CA . ASP A 1 76 ? 0.287 -4.113 15.002 1.00 98.56 76 ASP A CA 1
ATOM 587 C C . ASP A 1 76 ? -0.153 -4.291 13.539 1.00 98.56 76 ASP A C 1
ATOM 589 O O . ASP A 1 76 ? 0.525 -4.936 12.729 1.00 98.56 76 ASP A O 1
ATOM 593 N N . ALA A 1 77 ? -1.244 -3.625 13.144 1.00 98.38 77 ALA A N 1
ATOM 594 C CA . ALA A 1 77 ? -1.704 -3.620 11.755 1.00 98.38 77 ALA A CA 1
ATOM 595 C C . ALA A 1 77 ? -0.681 -2.969 10.803 1.00 98.38 77 ALA A C 1
ATOM 597 O O . ALA A 1 77 ? -0.474 -3.433 9.679 1.00 98.38 77 ALA A O 1
ATOM 598 N N . TYR A 1 78 ? -0.023 -1.891 11.241 1.00 98.50 78 TYR A N 1
ATOM 599 C CA . TYR A 1 78 ? 1.005 -1.213 10.455 1.00 98.50 78 TYR A CA 1
ATOM 600 C C . TYR A 1 78 ? 2.291 -2.035 10.300 1.00 98.50 78 TYR A C 1
ATOM 602 O O . TYR A 1 78 ? 2.948 -1.935 9.263 1.00 98.50 78 TYR A O 1
ATOM 610 N N . GLU A 1 79 ? 2.681 -2.826 11.292 1.00 98.56 79 GLU A N 1
ATOM 611 C CA . GLU A 1 79 ? 3.923 -3.607 11.271 1.00 98.56 79 GLU A CA 1
ATOM 612 C C . GLU A 1 79 ? 3.766 -4.966 10.590 1.00 98.56 79 GLU A C 1
ATOM 614 O O . GLU A 1 79 ? 4.753 -5.506 10.091 1.00 98.56 79 GLU A O 1
ATOM 619 N N . THR A 1 80 ? 2.535 -5.465 10.459 1.00 98.69 80 THR A N 1
ATOM 620 C CA . THR A 1 80 ? 2.252 -6.720 9.755 1.00 98.69 80 THR A CA 1
ATOM 621 C C . THR A 1 80 ? 2.814 -6.708 8.328 1.00 98.69 80 THR A C 1
ATOM 623 O O . THR A 1 80 ? 2.503 -5.828 7.516 1.00 98.69 80 THR A O 1
ATOM 626 N N . ASP A 1 81 ? 3.635 -7.704 7.986 1.00 98.44 81 ASP A N 1
ATOM 627 C CA . ASP A 1 81 ? 4.151 -7.852 6.627 1.00 98.44 81 ASP A CA 1
ATOM 628 C C . ASP A 1 81 ? 3.081 -8.427 5.691 1.00 98.44 81 ASP A C 1
ATOM 630 O O . ASP A 1 81 ? 2.817 -9.625 5.657 1.00 98.44 81 ASP A O 1
ATOM 634 N N . VAL A 1 82 ? 2.475 -7.546 4.898 1.00 98.62 82 VAL A N 1
ATOM 635 C CA . VAL A 1 82 ? 1.441 -7.892 3.912 1.00 98.62 82 VAL A CA 1
ATOM 636 C C . VAL A 1 82 ? 2.006 -8.229 2.527 1.00 98.62 82 VAL A C 1
ATOM 638 O O . VAL A 1 82 ? 1.239 -8.497 1.603 1.00 98.62 82 VAL A O 1
ATOM 641 N N . ARG A 1 83 ? 3.333 -8.204 2.326 1.00 98.19 83 ARG A N 1
ATOM 642 C CA . ARG A 1 83 ? 3.927 -8.501 1.008 1.00 98.19 83 ARG A CA 1
ATOM 643 C C . ARG A 1 83 ? 3.585 -9.908 0.499 1.00 98.19 83 ARG A C 1
ATOM 645 O O . ARG A 1 83 ? 3.252 -9.991 -0.684 1.00 98.19 83 ARG A O 1
ATOM 652 N N . PRO A 1 84 ? 3.588 -10.975 1.329 1.00 98.31 84 PRO A N 1
ATOM 653 C CA . PRO A 1 84 ? 3.244 -12.321 0.865 1.00 98.31 84 PRO A CA 1
ATOM 654 C C . PRO A 1 84 ? 1.808 -12.427 0.332 1.00 98.31 84 PRO A C 1
ATOM 656 O O . PRO A 1 84 ? 1.610 -12.874 -0.793 1.00 98.31 84 PRO A O 1
ATOM 659 N N . VAL A 1 85 ? 0.813 -11.923 1.073 1.00 98.06 85 VAL A N 1
ATOM 660 C CA . VAL A 1 85 ? -0.597 -11.974 0.633 1.00 98.06 85 VAL A CA 1
ATOM 661 C C . VAL A 1 85 ? -0.842 -11.118 -0.613 1.00 98.06 85 VAL A C 1
ATOM 663 O O . VAL A 1 85 ? -1.615 -11.486 -1.494 1.00 98.06 85 VAL A O 1
ATOM 666 N N . LEU A 1 86 ? -0.148 -9.982 -0.740 1.00 98.19 86 LEU A N 1
ATOM 667 C CA . LEU A 1 86 ? -0.228 -9.160 -1.946 1.00 98.19 86 LEU A CA 1
ATOM 668 C C . LEU A 1 86 ? 0.423 -9.838 -3.159 1.00 98.19 86 LEU A C 1
ATOM 670 O O . LEU A 1 86 ? -0.032 -9.611 -4.277 1.00 98.19 86 LEU A O 1
ATOM 674 N N . ALA A 1 87 ? 1.478 -10.631 -2.965 1.00 98.31 87 ALA A N 1
ATOM 675 C CA . ALA A 1 87 ? 2.082 -11.423 -4.034 1.00 98.31 87 ALA A CA 1
ATOM 676 C C . ALA A 1 87 ? 1.110 -12.505 -4.531 1.00 98.31 87 ALA A C 1
ATOM 678 O O . ALA A 1 87 ? 0.834 -12.556 -5.727 1.00 98.31 87 ALA A O 1
ATOM 679 N N . GLU A 1 88 ? 0.497 -13.260 -3.617 1.00 98.25 88 GLU A N 1
ATOM 680 C CA . GLU A 1 88 ? -0.519 -14.274 -3.939 1.00 98.25 88 GLU A CA 1
ATOM 681 C C . GLU A 1 88 ? -1.744 -13.664 -4.650 1.00 98.25 88 GLU A C 1
ATOM 683 O O . GLU A 1 88 ? -2.244 -14.190 -5.649 1.00 98.25 88 GLU A O 1
ATOM 688 N N . LEU A 1 89 ? -2.202 -12.488 -4.206 1.00 97.56 89 LEU A N 1
ATOM 689 C CA . LEU A 1 89 ? -3.277 -11.753 -4.878 1.00 97.56 89 LEU A CA 1
ATOM 690 C C . LEU A 1 89 ? -2.904 -11.363 -6.320 1.00 97.56 89 LEU A C 1
ATOM 692 O O . LEU A 1 89 ? -3.745 -11.377 -7.219 1.00 97.56 89 LEU A O 1
ATOM 696 N N . ARG A 1 90 ? -1.645 -10.995 -6.576 1.00 97.69 90 ARG A N 1
ATOM 697 C CA . ARG A 1 90 ? -1.199 -10.689 -7.943 1.00 97.69 90 ARG A CA 1
ATOM 698 C C . ARG A 1 90 ? -1.213 -11.948 -8.798 1.00 97.69 90 ARG A C 1
ATOM 700 O O . ARG A 1 90 ? -1.820 -11.921 -9.868 1.00 97.69 90 ARG A O 1
ATOM 707 N N . GLU A 1 91 ? -0.642 -13.039 -8.304 1.00 98.12 91 GLU A N 1
ATOM 708 C CA . GLU A 1 91 ? -0.576 -14.312 -9.030 1.00 98.12 91 GLU A CA 1
ATOM 709 C C . GLU A 1 91 ? -1.967 -14.862 -9.353 1.00 98.12 91 GLU A C 1
ATOM 711 O O . GLU A 1 91 ? -2.241 -15.202 -10.504 1.00 98.12 91 GLU A O 1
ATOM 716 N N . SER A 1 92 ? -2.890 -14.839 -8.386 1.00 97.75 92 SER A N 1
ATOM 717 C CA . SER A 1 92 ? -4.282 -15.272 -8.592 1.00 97.75 92 SER A CA 1
ATOM 718 C C . SER A 1 92 ? -5.042 -14.440 -9.633 1.00 97.75 92 SER A C 1
ATOM 720 O O . SER A 1 92 ? -6.036 -14.903 -10.188 1.00 97.75 92 SER A O 1
ATOM 722 N N . THR A 1 93 ? -4.561 -13.234 -9.957 1.00 95.88 93 THR A N 1
ATOM 723 C CA . THR A 1 93 ? -5.119 -12.378 -11.017 1.00 95.88 93 THR A CA 1
ATOM 724 C C . THR A 1 93 ? -4.276 -12.361 -12.296 1.00 95.88 93 THR A C 1
ATOM 726 O O . THR A 1 93 ? -4.451 -11.472 -13.135 1.00 95.88 93 THR A O 1
ATOM 729 N N . GLY A 1 94 ? -3.359 -13.323 -12.455 1.00 96.25 94 GLY A N 1
ATOM 730 C CA . GLY A 1 94 ? -2.500 -13.470 -13.633 1.00 96.25 94 GLY A CA 1
ATOM 731 C C . GLY A 1 94 ? -1.399 -12.413 -13.745 1.00 96.25 94 GLY A C 1
ATOM 732 O O . GLY A 1 94 ? -0.909 -12.152 -14.842 1.00 96.25 94 GLY A O 1
ATOM 733 N N . ARG A 1 95 ? -1.028 -11.758 -12.637 1.00 96.00 95 ARG A N 1
ATOM 734 C CA . ARG A 1 95 ? 0.041 -10.750 -12.581 1.00 96.00 95 ARG A CA 1
ATOM 735 C C . ARG A 1 95 ? 1.271 -11.310 -11.858 1.00 96.00 95 ARG A C 1
ATOM 737 O O . ARG A 1 95 ? 1.113 -12.144 -10.972 1.00 96.00 95 ARG A O 1
ATOM 744 N N . PRO A 1 96 ? 2.487 -10.824 -12.164 1.00 96.69 96 PRO A N 1
ATOM 745 C CA . PRO A 1 96 ? 3.688 -11.254 -11.454 1.00 96.69 96 PRO A CA 1
ATOM 746 C C . PRO A 1 96 ? 3.623 -10.953 -9.949 1.00 96.69 96 PRO A C 1
ATOM 748 O O . PRO A 1 96 ? 3.233 -9.847 -9.558 1.00 96.69 96 PRO A O 1
ATOM 751 N N . ALA A 1 97 ? 4.072 -11.902 -9.120 1.00 97.62 97 ALA A N 1
ATOM 752 C CA . ALA A 1 97 ? 4.233 -11.725 -7.672 1.00 97.62 97 ALA A CA 1
ATOM 753 C C . ALA A 1 97 ? 5.123 -10.522 -7.323 1.00 97.62 97 ALA A C 1
ATOM 755 O O . ALA A 1 97 ? 4.772 -9.720 -6.450 1.00 97.62 97 ALA A O 1
ATOM 756 N N . ASP A 1 98 ? 6.233 -10.377 -8.056 1.00 97.31 98 ASP A N 1
ATOM 757 C CA . ASP A 1 98 ? 7.152 -9.238 -8.006 1.00 97.31 98 ASP A CA 1
ATOM 758 C C . ASP A 1 98 ? 7.120 -8.467 -9.341 1.00 97.31 98 ASP A C 1
ATOM 760 O O . ASP A 1 98 ? 7.843 -8.803 -10.288 1.00 97.31 98 ASP A O 1
ATOM 764 N N . PRO A 1 99 ? 6.282 -7.417 -9.447 1.00 97.00 99 PRO A N 1
ATOM 765 C CA . PRO A 1 99 ? 6.190 -6.608 -10.658 1.00 97.00 99 PRO A CA 1
ATOM 766 C C . PRO A 1 99 ? 7.484 -5.876 -11.023 1.00 97.00 99 PRO A C 1
ATOM 768 O O . PRO A 1 99 ? 7.703 -5.598 -12.201 1.00 97.00 99 PRO A O 1
ATOM 771 N N . LEU A 1 100 ? 8.339 -5.547 -10.047 1.00 95.81 100 LEU A N 1
ATOM 772 C CA . LEU A 1 100 ? 9.586 -4.833 -10.316 1.00 95.81 100 LEU A CA 1
ATOM 773 C C . LEU A 1 100 ? 10.633 -5.780 -10.905 1.00 95.81 100 LEU A C 1
ATOM 775 O O . LEU A 1 100 ? 11.280 -5.426 -11.891 1.00 95.81 100 LEU A O 1
ATOM 779 N N . ALA A 1 101 ? 10.778 -6.980 -10.337 1.00 96.25 101 ALA A N 1
ATOM 780 C CA . ALA A 1 101 ? 11.646 -8.008 -10.903 1.00 96.25 101 ALA A CA 1
ATOM 781 C C . ALA A 1 101 ? 11.191 -8.387 -12.318 1.00 96.25 101 ALA A C 1
ATOM 783 O O . ALA A 1 101 ? 12.009 -8.371 -13.235 1.00 96.25 101 ALA A O 1
ATOM 784 N N . ALA A 1 102 ? 9.886 -8.613 -12.512 1.00 95.94 102 ALA A N 1
ATOM 785 C CA . ALA A 1 102 ? 9.321 -8.915 -13.825 1.00 95.94 102 ALA A CA 1
ATOM 786 C C . ALA A 1 102 ? 9.591 -7.800 -14.849 1.00 95.94 102 ALA A C 1
ATOM 788 O O . ALA A 1 102 ? 10.005 -8.081 -15.969 1.00 95.94 102 ALA A O 1
ATOM 789 N N . TYR A 1 103 ? 9.431 -6.530 -14.462 1.00 94.62 103 TYR A N 1
ATOM 790 C CA . TYR A 1 103 ? 9.740 -5.395 -15.337 1.00 94.62 103 TYR A CA 1
ATOM 791 C C . TYR A 1 103 ? 11.227 -5.325 -15.722 1.00 94.62 103 TYR A C 1
ATOM 793 O O . TYR A 1 103 ? 11.559 -4.951 -16.845 1.00 94.62 103 TYR A O 1
ATOM 801 N N . ARG A 1 104 ? 12.137 -5.670 -14.803 1.00 92.75 104 ARG A N 1
ATOM 802 C CA . ARG A 1 104 ? 13.588 -5.623 -15.049 1.00 92.75 104 ARG A CA 1
ATOM 803 C C . ARG A 1 104 ? 14.076 -6.715 -15.996 1.00 92.75 104 ARG A C 1
ATOM 805 O O . ARG A 1 104 ? 15.085 -6.505 -16.665 1.00 92.75 104 ARG A O 1
ATOM 812 N N . THR A 1 105 ? 13.391 -7.854 -16.042 1.00 94.19 105 THR A N 1
ATOM 813 C CA . THR A 1 105 ? 13.754 -8.988 -16.904 1.00 94.19 105 THR A CA 1
ATOM 814 C C . THR A 1 105 ? 12.962 -9.039 -18.212 1.00 94.19 105 THR A C 1
ATOM 816 O O . THR A 1 105 ? 13.257 -9.882 -19.054 1.00 94.19 105 THR A O 1
ATOM 819 N N . ASP A 1 106 ? 11.987 -8.149 -18.409 1.00 93.81 106 ASP A N 1
ATOM 820 C CA . ASP A 1 106 ? 11.175 -8.083 -19.625 1.00 93.81 106 ASP A CA 1
ATOM 821 C C . ASP A 1 106 ? 11.991 -7.566 -20.829 1.00 93.81 106 ASP A C 1
ATOM 823 O O . ASP A 1 106 ? 12.474 -6.427 -20.864 1.00 93.81 106 ASP A O 1
ATOM 827 N N . GLU A 1 107 ? 12.145 -8.419 -21.845 1.00 90.00 107 GLU A N 1
ATOM 828 C CA . GLU A 1 107 ? 12.935 -8.113 -23.040 1.00 90.00 107 GLU A CA 1
ATOM 829 C C . GLU A 1 107 ? 12.293 -7.044 -23.929 1.00 90.00 107 GLU A C 1
ATOM 831 O O . GLU A 1 107 ? 13.003 -6.183 -24.451 1.00 90.00 107 GLU A O 1
ATOM 836 N N . ILE A 1 108 ? 10.961 -7.022 -24.040 1.00 89.06 108 ILE A N 1
ATOM 837 C CA . ILE A 1 108 ? 10.241 -6.012 -24.828 1.00 89.06 108 ILE A CA 1
ATOM 838 C C . ILE A 1 108 ? 10.439 -4.634 -24.190 1.00 89.06 108 ILE A C 1
ATOM 840 O O . ILE A 1 108 ? 10.653 -3.634 -24.883 1.00 89.06 108 ILE A O 1
ATOM 844 N N . ILE A 1 109 ? 10.384 -4.558 -22.858 1.00 88.69 109 ILE A N 1
ATOM 845 C CA . ILE A 1 109 ? 10.681 -3.330 -22.112 1.00 88.69 109 ILE A CA 1
ATOM 846 C C . ILE A 1 109 ? 12.128 -2.886 -22.366 1.00 88.69 109 ILE A C 1
ATOM 848 O O . ILE A 1 109 ? 12.364 -1.695 -22.607 1.00 88.69 109 ILE A O 1
ATOM 852 N N . ARG A 1 110 ? 13.088 -3.821 -22.339 1.00 88.88 110 ARG A N 1
ATOM 853 C CA . ARG A 1 110 ? 14.509 -3.543 -22.605 1.00 88.88 110 ARG A CA 1
ATOM 854 C C . ARG A 1 110 ? 14.716 -2.972 -24.008 1.00 88.88 110 ARG A C 1
ATOM 856 O O . ARG A 1 110 ? 15.363 -1.936 -24.150 1.00 88.88 110 ARG A O 1
ATOM 863 N N . GLU A 1 111 ? 14.123 -3.587 -25.025 1.00 90.69 111 GLU A N 1
ATOM 864 C CA . GLU A 1 111 ? 14.195 -3.119 -26.414 1.00 90.69 111 GLU A CA 1
ATOM 865 C C . GLU A 1 111 ? 13.564 -1.736 -26.589 1.00 90.69 111 GLU A C 1
ATOM 867 O O . GLU A 1 111 ? 14.161 -0.845 -27.195 1.00 90.69 111 GLU A O 1
ATOM 872 N N . ARG A 1 112 ? 12.388 -1.501 -25.994 1.00 88.75 112 ARG A N 1
ATOM 873 C CA . ARG A 1 112 ? 11.733 -0.183 -26.024 1.00 88.75 112 ARG A CA 1
ATOM 874 C C . ARG A 1 112 ? 12.570 0.894 -25.341 1.00 88.75 112 ARG A C 1
ATOM 876 O O . ARG A 1 112 ? 12.556 2.042 -25.787 1.00 88.75 112 ARG A O 1
ATOM 883 N N . ARG A 1 113 ? 13.274 0.555 -24.256 1.00 86.06 113 ARG A N 1
ATOM 884 C CA . ARG A 1 113 ? 14.194 1.474 -23.574 1.00 86.06 113 ARG A CA 1
ATOM 885 C C . ARG A 1 113 ? 15.365 1.831 -24.489 1.00 86.06 113 ARG A C 1
ATOM 887 O O . ARG A 1 113 ? 15.572 3.015 -24.735 1.00 86.06 113 ARG A O 1
ATOM 894 N N . ALA A 1 114 ? 16.033 0.830 -25.062 1.00 88.88 114 ALA A N 1
ATOM 895 C CA . ALA A 1 114 ? 17.136 1.035 -26.001 1.00 88.88 114 ALA A CA 1
ATOM 896 C C . ALA A 1 114 ? 16.705 1.873 -27.218 1.00 88.88 114 ALA A C 1
ATOM 898 O O . ALA A 1 114 ? 17.407 2.795 -27.626 1.00 88.88 114 ALA A O 1
ATOM 899 N N . TRP A 1 115 ? 15.504 1.626 -27.753 1.00 90.88 115 TRP A N 1
ATOM 900 C CA . TRP A 1 115 ? 14.953 2.417 -28.853 1.00 90.88 115 TRP A CA 1
ATOM 901 C C . TRP A 1 115 ? 14.741 3.889 -28.476 1.00 90.88 115 TRP A C 1
ATOM 903 O O . TRP A 1 115 ? 15.022 4.766 -29.289 1.00 90.88 115 TRP A O 1
ATOM 913 N N . ARG A 1 116 ? 14.265 4.186 -27.258 1.00 85.81 116 ARG A N 1
ATOM 914 C CA . ARG A 1 116 ? 14.075 5.570 -26.779 1.00 85.81 116 ARG A CA 1
ATOM 915 C C . ARG A 1 116 ? 15.397 6.295 -26.548 1.00 85.81 116 ARG A C 1
ATOM 917 O O . ARG A 1 116 ? 15.472 7.493 -26.792 1.00 85.81 116 ARG A O 1
ATOM 924 N N . GLU A 1 117 ? 16.414 5.584 -26.075 1.00 86.38 117 GLU A N 1
ATOM 925 C CA . GLU A 1 117 ? 17.761 6.131 -25.884 1.00 86.38 117 GLU A CA 1
ATOM 926 C C . GLU A 1 117 ? 18.439 6.425 -27.228 1.00 86.38 117 GLU A C 1
ATOM 928 O 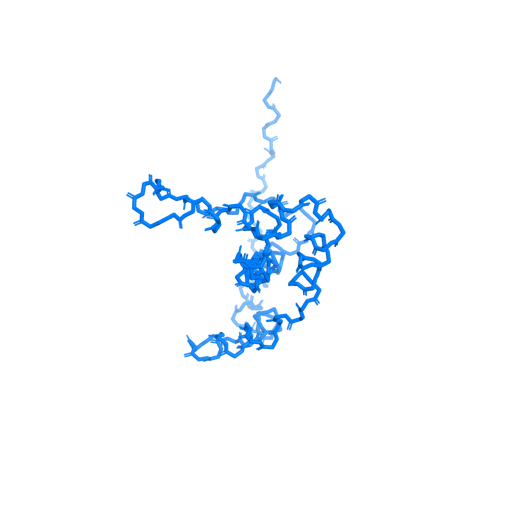O . GLU A 1 117 ? 19.056 7.474 -27.386 1.00 86.38 117 GLU A O 1
ATOM 933 N N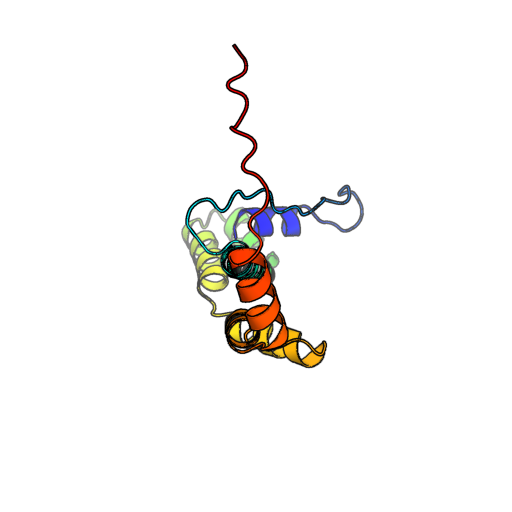 . ALA A 1 118 ? 18.253 5.548 -28.220 1.00 91.31 118 ALA A N 1
ATOM 934 C CA . ALA A 1 118 ? 18.730 5.764 -29.585 1.00 91.31 118 ALA A CA 1
ATOM 935 C C . ALA A 1 118 ? 17.944 6.856 -30.337 1.00 91.31 118 ALA A C 1
ATOM 937 O O . ALA A 1 118 ? 18.483 7.478 -31.249 1.00 91.31 118 ALA A O 1
ATOM 938 N N . ASN A 1 119 ? 16.684 7.102 -29.956 1.00 90.75 119 ASN A N 1
ATOM 939 C CA . ASN A 1 119 ? 15.792 8.081 -30.584 1.00 90.75 119 ASN A CA 1
ATOM 940 C C . ASN A 1 119 ? 15.264 9.094 -29.553 1.00 90.75 119 ASN A C 1
ATOM 942 O O . ASN A 1 119 ? 14.066 9.093 -29.240 1.00 90.75 119 ASN A O 1
ATOM 946 N N . PRO A 1 120 ? 16.132 9.961 -29.001 1.00 82.81 120 PRO A N 1
ATOM 947 C CA . PRO A 1 120 ? 15.704 10.941 -28.019 1.00 82.81 120 PRO A CA 1
ATOM 948 C C . PRO A 1 120 ? 14.707 11.916 -28.652 1.00 82.81 120 PRO A C 1
ATOM 950 O O . PRO A 1 120 ? 14.908 12.423 -29.759 1.00 82.81 120 PRO A O 1
ATOM 953 N N . ALA A 1 121 ? 13.625 12.214 -27.932 1.00 75.75 121 ALA A N 1
ATOM 954 C CA . ALA A 1 121 ? 12.743 13.308 -28.315 1.00 75.75 121 ALA A CA 1
ATOM 955 C C . ALA A 1 121 ? 13.554 14.614 -28.362 1.00 75.75 121 ALA A C 1
ATOM 957 O O . ALA A 1 121 ? 14.405 14.847 -27.499 1.00 75.75 121 ALA A O 1
ATOM 958 N N . ARG A 1 122 ? 13.288 15.482 -29.351 1.00 71.75 122 ARG A N 1
ATOM 959 C CA . ARG A 1 122 ? 13.873 16.830 -29.383 1.00 71.75 122 ARG A CA 1
ATOM 960 C C . ARG A 1 122 ? 13.600 17.511 -28.043 1.00 71.75 122 ARG A C 1
ATOM 962 O O . ARG A 1 122 ? 12.441 17.667 -27.665 1.00 71.75 122 ARG A O 1
ATOM 969 N N . ALA A 1 123 ? 14.661 17.905 -27.342 1.00 61.94 123 ALA A N 1
ATOM 970 C CA . ALA A 1 123 ? 14.543 18.649 -26.099 1.00 61.94 123 ALA A CA 1
ATOM 971 C C . ALA A 1 123 ? 13.849 19.988 -26.388 1.00 61.94 123 ALA A C 1
ATOM 973 O O . ALA A 1 123 ? 14.442 20.893 -26.972 1.00 61.94 123 ALA A O 1
ATOM 974 N N . ALA A 1 124 ? 12.580 20.106 -26.006 1.00 59.47 124 ALA A N 1
ATOM 975 C CA . ALA A 1 124 ? 11.957 21.405 -25.833 1.00 59.47 124 ALA A CA 1
ATOM 976 C C . ALA A 1 124 ? 12.472 21.942 -24.495 1.00 59.47 124 ALA A C 1
ATOM 978 O O . ALA A 1 124 ? 12.173 21.371 -23.446 1.00 59.47 124 ALA A O 1
ATOM 979 N N . GLY A 1 125 ? 13.308 22.982 -24.537 1.00 55.78 125 GLY A N 1
ATOM 980 C CA . GLY A 1 125 ? 13.705 23.704 -23.332 1.00 55.78 125 GLY A CA 1
ATOM 981 C C . GLY A 1 125 ? 12.447 24.111 -22.570 1.00 55.78 125 GLY A C 1
ATOM 982 O O . GLY A 1 125 ? 11.525 24.668 -23.167 1.00 55.78 125 GLY A O 1
ATOM 983 N N . GLY A 1 126 ? 12.382 23.765 -21.282 1.00 59.09 126 GLY A N 1
ATOM 984 C CA . GLY A 1 126 ? 11.269 24.154 -20.425 1.00 59.09 126 GLY A CA 1
ATOM 985 C C . GLY A 1 126 ? 11.108 25.665 -20.499 1.00 59.09 126 GLY A C 1
ATOM 986 O O . GLY A 1 126 ? 12.053 26.395 -20.203 1.00 59.09 126 GLY A O 1
ATOM 987 N N . GLY A 1 127 ? 9.945 26.118 -20.966 1.00 57.72 127 GLY A N 1
ATOM 988 C CA . GLY A 1 127 ? 9.634 27.534 -21.045 1.00 57.72 127 GLY A CA 1
ATOM 989 C C . GLY A 1 127 ? 9.695 28.121 -19.644 1.00 57.72 127 GLY A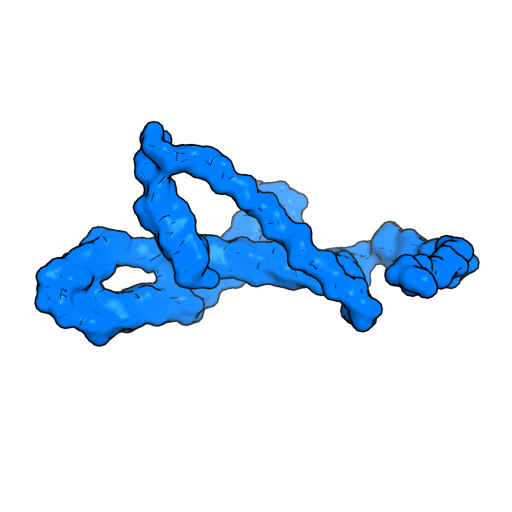 C 1
ATOM 990 O O . GLY A 1 127 ? 8.788 27.908 -18.843 1.00 57.72 127 GLY A O 1
ATOM 991 N N . LEU A 1 128 ? 10.776 28.838 -19.346 1.00 54.00 128 LEU A N 1
ATOM 992 C CA . LEU A 1 128 ? 10.792 29.813 -18.270 1.00 54.00 128 LEU A CA 1
ATOM 993 C C . LEU A 1 128 ? 9.826 30.908 -18.718 1.00 54.00 128 LEU A C 1
ATOM 995 O O . LEU A 1 128 ? 10.186 31.795 -19.484 1.00 54.00 128 LEU A O 1
ATOM 999 N N . GLY A 1 129 ? 8.558 30.755 -18.350 1.00 61.44 129 GLY A N 1
ATOM 1000 C CA . GLY A 1 129 ? 7.575 31.809 -18.510 1.00 61.44 129 GLY A CA 1
ATOM 1001 C C . GLY A 1 129 ? 7.928 32.956 -17.572 1.00 61.44 129 GLY A C 1
ATOM 1002 O O . GLY A 1 129 ? 7.580 32.886 -16.398 1.00 61.44 129 GLY A O 1
ATOM 1003 N N . ALA A 1 130 ? 8.644 33.953 -18.093 1.00 41.97 130 ALA A N 1
ATOM 1004 C CA . ALA A 1 130 ? 8.647 35.362 -17.689 1.00 41.97 130 ALA A CA 1
ATOM 1005 C C . ALA A 1 130 ? 9.485 36.169 -18.691 1.00 41.97 130 ALA A C 1
ATOM 1007 O O . ALA A 1 130 ? 10.665 35.803 -18.893 1.00 41.97 130 ALA A O 1
#

Radius of gyration: 20.67 Å; Cα contacts (8 Å, |Δi|>4): 68; chains: 1; bounding box: 43×51×58 Å

Nearest PDB structures (foldseek):
  3m0y-assembly1_D  TM=8.816E-01  e=8.078E-06  Stutzerimonas stutzeri
  3itt-assembly1_C  TM=8.719E-01  e=7.188E-06  Stutzerimonas stutzeri
  3itl-assembly1_C  TM=8.615E-01  e=7.188E-06  Stutzerimonas stutzeri
  3m0m-assembly1_C  TM=8.722E-01  e=8.563E-06  Stutzerimonas stutzeri
  3iud-assembly1_C  TM=8.650E-01  e=9.077E-06  Stutzerimonas stutzeri

Mean predicted aligned error: 6.35 Å

Sequence (130 aa):
FLIFHELINGYDGKTAAPVAYMLDQAHVIENKIEAMILSVLNVQTAYAKALLVDRAALRVFQQEGDILGAHALLRDAYETDVRPVLA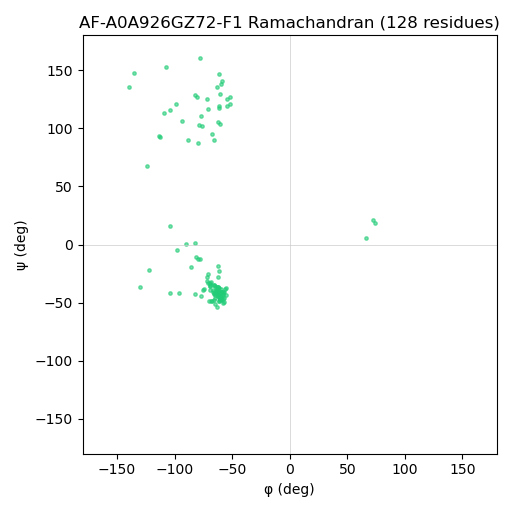ELRESTGRPADPLAAYRTDEIIRERRAWREANPARAAGGGLGA

Solvent-accessible surface area (backbone atoms only — not comparable to full-atom values): 7885 Å² total; per-residue (Å²): 72,71,69,41,37,50,57,57,69,60,50,72,89,78,78,54,74,89,80,86,87,82,88,91,80,84,63,84,85,58,61,56,64,63,52,50,50,52,50,53,53,50,51,52,47,25,42,54,27,32,70,59,46,61,64,69,62,39,49,50,25,60,74,74,67,37,62,64,60,35,50,49,52,54,45,53,22,65,67,52,82,54,65,66,63,53,20,53,55,26,46,79,70,78,37,63,58,50,58,65,64,52,57,74,69,33,61,69,57,50,52,54,49,54,51,44,68,76,53,63,76,82,83,73,78,80,78,75,87,124